Protein AF-A0A6Y4ESU8-F1 (afdb_monomer)

Structure (mmCIF, N/CA/C/O backbone):
data_AF-A0A6Y4ESU8-F1
#
_entry.id   AF-A0A6Y4ESU8-F1
#
loop_
_atom_site.group_PDB
_atom_site.id
_atom_site.type_symbol
_atom_site.label_atom_id
_atom_site.label_alt_id
_atom_site.label_comp_id
_atom_site.label_asym_id
_atom_site.label_entity_id
_atom_site.label_seq_id
_atom_site.pdbx_PDB_ins_code
_atom_site.Cartn_x
_atom_site.Cartn_y
_atom_site.Cartn_z
_atom_site.occupancy
_atom_site.B_iso_or_equiv
_atom_site.auth_seq_id
_atom_site.auth_comp_id
_atom_site.auth_asym_id
_atom_site.auth_atom_id
_atom_site.pdbx_PDB_model_num
ATOM 1 N N . MET A 1 1 ? -22.236 9.966 -49.000 1.00 37.72 1 MET A N 1
ATOM 2 C CA . MET A 1 1 ? -21.305 8.820 -49.063 1.00 37.72 1 MET A CA 1
ATOM 3 C C . MET A 1 1 ? -20.055 9.206 -48.28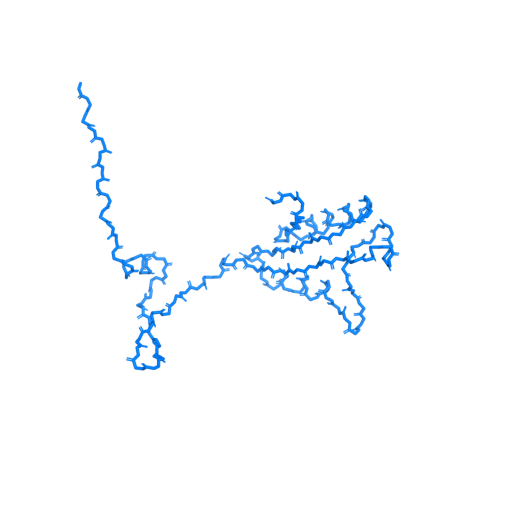6 1.00 37.72 1 MET A C 1
ATOM 5 O O . MET A 1 1 ? -19.331 10.082 -48.734 1.00 37.72 1 MET A O 1
ATOM 9 N N . ILE A 1 2 ? -19.881 8.663 -47.082 1.00 38.00 2 ILE A N 1
ATOM 10 C CA . ILE A 1 2 ? -18.722 8.924 -46.212 1.00 38.00 2 ILE A CA 1
ATOM 11 C C . ILE A 1 2 ? -17.732 7.777 -46.466 1.00 38.00 2 ILE A C 1
ATOM 13 O O . ILE A 1 2 ? -18.175 6.627 -46.435 1.00 38.00 2 ILE A O 1
ATOM 17 N N . PRO A 1 3 ? -16.444 8.025 -46.761 1.00 35.62 3 PRO A N 1
ATOM 18 C CA . PRO A 1 3 ? -15.491 6.935 -46.915 1.00 35.62 3 PRO A CA 1
ATOM 19 C C . PRO A 1 3 ? -15.234 6.290 -45.542 1.00 35.62 3 PRO A C 1
ATOM 21 O O . PRO A 1 3 ? -15.195 7.003 -44.534 1.00 35.62 3 PRO A O 1
ATOM 24 N N . PRO A 1 4 ? -15.059 4.962 -45.456 1.00 38.16 4 PRO A N 1
ATOM 25 C CA . PRO A 1 4 ? -14.748 4.325 -44.188 1.00 38.16 4 PRO A CA 1
ATOM 26 C C . PRO A 1 4 ? -13.356 4.770 -43.726 1.00 38.16 4 PRO A C 1
ATOM 28 O O . PRO A 1 4 ? -12.366 4.629 -44.443 1.00 38.16 4 PRO A O 1
ATOM 31 N N . LEU A 1 5 ? -13.280 5.292 -42.501 1.00 42.75 5 LEU A N 1
ATOM 32 C CA . LEU A 1 5 ? -12.039 5.532 -41.765 1.00 42.75 5 LEU A CA 1
ATOM 33 C C . LEU A 1 5 ? -11.444 4.188 -41.321 1.00 42.75 5 LEU A C 1
ATOM 35 O O . LEU A 1 5 ? -11.364 3.886 -40.137 1.00 42.75 5 LEU A O 1
ATOM 39 N N . ASN A 1 6 ? -11.006 3.373 -42.278 1.00 41.56 6 ASN A N 1
ATOM 40 C CA . ASN A 1 6 ? -10.105 2.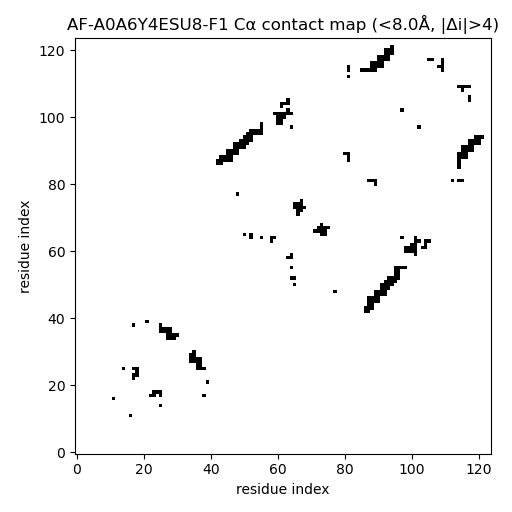265 -41.995 1.00 41.56 6 ASN A CA 1
ATOM 41 C C . ASN A 1 6 ? -8.675 2.796 -42.137 1.00 41.56 6 ASN A C 1
ATOM 43 O O . ASN A 1 6 ? -7.990 2.569 -43.134 1.00 41.56 6 ASN A O 1
ATOM 47 N N . ARG A 1 7 ? -8.238 3.590 -41.149 1.00 38.78 7 ARG A N 1
ATOM 48 C CA . ARG A 1 7 ? -6.809 3.866 -40.991 1.00 38.78 7 ARG A CA 1
ATOM 49 C C . ARG A 1 7 ? -6.172 2.562 -40.540 1.00 38.78 7 ARG A C 1
ATOM 51 O O . ARG A 1 7 ? -6.229 2.208 -39.369 1.00 38.78 7 ARG A O 1
ATOM 58 N N . TYR A 1 8 ? -5.590 1.853 -41.498 1.00 36.72 8 TYR A N 1
ATOM 59 C CA . TYR A 1 8 ? -4.573 0.850 -41.238 1.00 36.72 8 TYR A CA 1
ATOM 60 C C . TYR A 1 8 ? -3.485 1.552 -40.416 1.00 36.72 8 TYR A C 1
ATOM 62 O O . TYR A 1 8 ? -2.738 2.372 -40.944 1.00 36.72 8 TYR A O 1
ATOM 70 N N . VAL A 1 9 ? -3.466 1.328 -39.104 1.00 42.03 9 VAL A N 1
ATOM 71 C CA . VAL A 1 9 ? -2.310 1.674 -38.282 1.00 42.03 9 VAL A CA 1
ATOM 72 C C . VAL A 1 9 ? -1.324 0.548 -38.568 1.00 42.03 9 VAL A C 1
ATOM 74 O O . VAL A 1 9 ? -1.622 -0.590 -38.196 1.00 42.03 9 VAL A O 1
ATOM 77 N N . PRO A 1 10 ? -0.218 0.783 -39.299 1.00 40.53 10 PRO A N 1
ATOM 78 C CA . PRO A 1 10 ? 0.774 -0.263 -39.453 1.00 40.53 10 PRO A CA 1
ATOM 79 C C . PRO A 1 10 ? 1.208 -0.661 -38.046 1.00 40.53 10 PRO A C 1
ATOM 81 O O . PRO A 1 10 ? 1.451 0.206 -37.206 1.00 40.53 10 PRO A O 1
ATOM 84 N N . ALA A 1 11 ? 1.217 -1.966 -37.772 1.00 48.75 11 ALA A N 1
ATOM 85 C CA . ALA A 1 11 ? 1.761 -2.495 -36.537 1.00 48.75 11 ALA A CA 1
ATOM 86 C C . ALA A 1 11 ? 3.212 -2.019 -36.460 1.00 48.75 11 ALA A C 1
ATOM 88 O O . ALA A 1 11 ? 4.077 -2.571 -37.140 1.00 48.75 11 ALA A O 1
ATOM 89 N N . LEU A 1 12 ? 3.440 -0.945 -35.698 1.00 45.38 12 LEU A N 1
ATOM 90 C CA . LEU A 1 12 ? 4.771 -0.448 -35.395 1.00 45.38 12 LEU A CA 1
ATOM 91 C C . LEU A 1 12 ? 5.559 -1.663 -34.934 1.00 45.38 12 LEU A C 1
ATOM 93 O O . LEU A 1 12 ? 5.108 -2.409 -34.052 1.00 45.38 12 LEU A O 1
ATOM 97 N N . SER A 1 13 ? 6.695 -1.913 -35.581 1.00 54.66 13 SER A N 1
ATOM 98 C CA . SER A 1 13 ? 7.563 -2.994 -35.130 1.00 54.66 13 SER A CA 1
ATOM 99 C C . SER A 1 13 ? 7.830 -2.764 -33.639 1.00 54.66 13 SER A C 1
ATOM 101 O O . SER A 1 13 ? 7.896 -1.614 -33.199 1.00 54.66 13 SER A O 1
ATOM 103 N N . LYS A 1 14 ? 7.963 -3.824 -32.827 1.00 54.06 14 LYS A N 1
ATOM 104 C CA . LYS A 1 14 ? 8.222 -3.688 -31.375 1.00 54.06 14 LYS A CA 1
ATOM 105 C C . LYS A 1 14 ? 9.325 -2.659 -31.060 1.00 54.06 14 LYS A C 1
ATOM 107 O O . LYS A 1 14 ? 9.296 -2.050 -29.998 1.00 54.06 14 LYS A O 1
ATOM 112 N N . ASN A 1 15 ? 10.243 -2.434 -32.003 1.00 47.94 15 ASN A N 1
ATOM 113 C CA . ASN A 1 15 ? 11.322 -1.463 -31.917 1.00 47.94 15 ASN A CA 1
ATOM 114 C C . ASN A 1 15 ? 10.896 0.008 -32.043 1.00 47.94 15 ASN A C 1
ATOM 116 O O . ASN A 1 15 ? 11.471 0.864 -31.374 1.00 47.94 15 ASN A O 1
ATOM 120 N 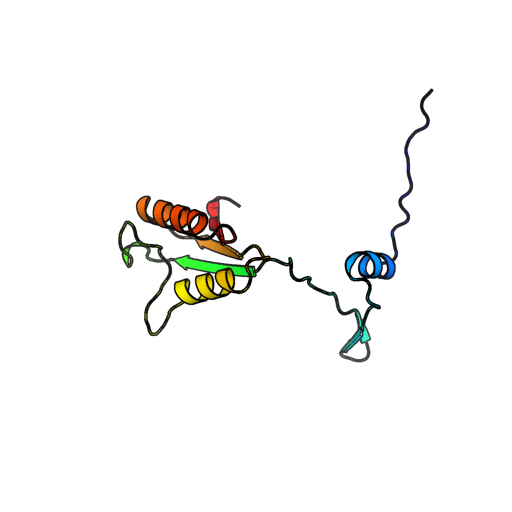N . GLU A 1 16 ? 9.887 0.319 -32.853 1.00 45.84 16 GLU A N 1
ATOM 121 C CA . GLU A 1 16 ? 9.381 1.687 -33.005 1.00 45.84 16 GLU A CA 1
ATOM 122 C C . GLU A 1 16 ? 8.545 2.123 -31.795 1.00 45.84 16 GLU A C 1
ATOM 124 O O . GLU A 1 16 ? 8.641 3.276 -31.380 1.00 45.84 16 GLU A O 1
ATOM 129 N N . LEU A 1 17 ? 7.815 1.193 -31.161 1.00 48.59 17 LEU A N 1
ATOM 130 C CA . LEU A 1 17 ? 6.998 1.483 -29.975 1.00 48.59 17 LEU A CA 1
ATOM 131 C C . LEU A 1 17 ? 7.853 1.884 -28.753 1.00 48.59 17 LEU A C 1
ATOM 133 O O . LEU A 1 17 ? 7.496 2.792 -28.004 1.00 48.59 17 LEU A O 1
ATOM 137 N N . VAL A 1 18 ? 9.010 1.237 -28.561 1.00 49.12 18 VAL A N 1
ATOM 138 C CA . VAL A 1 18 ? 9.932 1.538 -27.446 1.00 49.12 18 VAL A CA 1
ATOM 139 C C . VAL A 1 18 ? 10.651 2.875 -27.658 1.00 49.12 18 VAL A C 1
ATOM 141 O O . VAL A 1 18 ? 10.825 3.637 -26.701 1.00 49.12 18 VAL A O 1
ATOM 144 N N . LYS A 1 19 ? 10.997 3.204 -28.913 1.00 49.75 19 LYS A N 1
ATOM 145 C CA . LYS A 1 19 ? 11.593 4.499 -29.278 1.00 49.75 19 LYS A CA 1
ATOM 146 C C . LYS A 1 19 ? 10.655 5.669 -28.988 1.00 49.75 19 LYS A C 1
ATOM 148 O O . LYS A 1 19 ? 11.103 6.671 -28.437 1.00 49.75 19 LYS A O 1
ATOM 153 N N . THR A 1 20 ? 9.360 5.523 -29.280 1.00 48.62 20 THR A N 1
ATOM 154 C CA . THR A 1 20 ? 8.361 6.579 -29.040 1.00 48.62 20 THR A CA 1
ATOM 155 C C . THR A 1 20 ? 8.103 6.889 -27.564 1.00 48.62 20 THR A C 1
ATOM 157 O O . THR A 1 20 ? 7.683 8.000 -27.259 1.00 48.62 20 THR A O 1
ATOM 160 N N . VAL A 1 21 ? 8.362 5.950 -26.646 1.00 52.31 21 VAL A N 1
ATOM 161 C CA . VAL A 1 21 ? 8.063 6.126 -25.210 1.00 52.31 21 VAL A CA 1
ATOM 162 C C . VAL A 1 21 ? 9.277 6.609 -24.409 1.00 52.31 21 VAL A C 1
ATOM 164 O O . VAL A 1 21 ? 9.113 7.303 -23.411 1.00 52.31 21 VAL A O 1
ATOM 167 N N . THR A 1 22 ? 10.501 6.273 -24.830 1.00 54.28 22 THR A N 1
ATOM 168 C CA . THR A 1 22 ? 11.697 6.438 -23.975 1.00 54.28 22 THR A CA 1
ATOM 169 C C . THR A 1 22 ? 12.810 7.292 -24.572 1.00 54.28 22 THR A C 1
ATOM 171 O O . THR A 1 22 ? 13.742 7.657 -23.856 1.00 54.28 22 THR A O 1
ATOM 174 N N . ASN A 1 23 ? 12.730 7.617 -25.868 1.00 59.91 23 ASN A N 1
ATOM 175 C CA . ASN A 1 23 ? 13.758 8.359 -26.604 1.00 59.91 23 ASN A CA 1
ATOM 176 C C . ASN A 1 23 ? 15.176 7.739 -26.504 1.00 59.91 23 ASN A C 1
ATOM 178 O O . ASN A 1 23 ? 16.180 8.439 -26.638 1.00 59.91 23 ASN A O 1
ATOM 182 N N . ARG A 1 24 ? 15.273 6.425 -26.243 1.00 61.78 24 ARG A N 1
ATOM 183 C CA . ARG A 1 24 ? 16.527 5.659 -26.155 1.00 61.78 24 ARG A CA 1
ATOM 184 C C . ARG A 1 24 ? 16.497 4.468 -27.110 1.00 61.78 24 ARG A C 1
ATOM 186 O O . ARG A 1 24 ? 15.438 3.902 -27.379 1.00 61.78 24 ARG A O 1
ATOM 193 N N . ASP A 1 25 ? 17.666 4.092 -27.624 1.00 76.69 25 ASP A N 1
ATOM 194 C CA . ASP A 1 25 ? 17.820 2.858 -28.395 1.00 76.69 25 ASP A CA 1
ATOM 195 C C . ASP A 1 25 ? 17.610 1.630 -27.497 1.00 76.69 25 ASP A C 1
ATOM 197 O O . ASP A 1 25 ? 17.981 1.624 -26.320 1.00 76.69 25 ASP A O 1
ATOM 201 N N . ILE A 1 26 ? 17.003 0.581 -28.060 1.00 84.25 26 ILE A N 1
ATOM 202 C CA . ILE A 1 26 ? 16.776 -0.683 -27.354 1.00 84.25 26 ILE A CA 1
ATOM 203 C C . ILE A 1 26 ? 18.119 -1.338 -27.055 1.00 84.25 26 ILE A C 1
ATOM 205 O O . ILE A 1 26 ? 18.932 -1.562 -27.951 1.00 84.25 26 ILE A O 1
ATOM 209 N N . GLN A 1 27 ? 18.312 -1.690 -25.789 1.00 87.69 27 GLN A N 1
ATOM 210 C CA . GLN A 1 27 ? 19.447 -2.478 -25.330 1.00 87.69 27 GLN A CA 1
ATOM 211 C C . GLN A 1 27 ? 19.068 -3.958 -25.266 1.00 87.69 27 GLN A C 1
ATOM 213 O O . GLN A 1 27 ? 17.899 -4.300 -25.091 1.00 87.69 27 GLN A O 1
ATOM 218 N N . PHE A 1 28 ? 20.059 -4.836 -25.388 1.00 92.62 28 PHE A N 1
ATOM 219 C CA . PHE A 1 28 ? 19.876 -6.284 -25.336 1.00 92.62 28 PHE A CA 1
ATOM 220 C C . PHE A 1 28 ? 20.760 -6.895 -24.251 1.00 92.62 28 P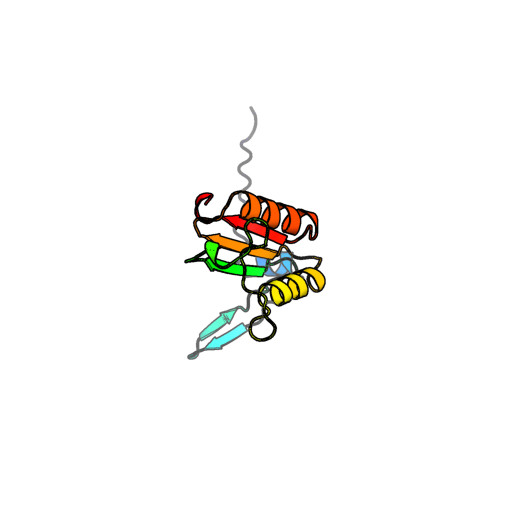HE A C 1
ATOM 222 O O . PHE A 1 28 ? 21.823 -6.366 -23.929 1.00 92.62 28 PHE A O 1
ATOM 229 N N . THR A 1 29 ? 20.319 -8.024 -23.705 1.00 95.06 29 THR A N 1
ATOM 230 C CA . THR A 1 29 ? 21.124 -8.901 -22.847 1.00 95.06 29 THR A CA 1
ATOM 231 C C . THR A 1 29 ? 21.029 -10.336 -23.349 1.00 95.06 29 THR A C 1
ATOM 233 O O . THR A 1 29 ? 20.021 -10.702 -23.957 1.00 95.06 29 THR A O 1
ATOM 236 N N . SER A 1 30 ? 22.053 -11.154 -23.110 1.00 97.19 30 SER A N 1
ATOM 237 C CA . SER A 1 30 ? 22.109 -12.521 -23.627 1.00 97.19 30 SER A CA 1
ATOM 238 C C . SER A 1 30 ? 21.943 -13.562 -22.522 1.00 97.19 30 SER A C 1
ATOM 240 O O . SER A 1 30 ? 22.487 -13.448 -21.423 1.00 97.19 30 SER A O 1
ATOM 242 N N . PHE A 1 31 ? 21.180 -14.610 -22.822 1.00 97.62 31 PHE A N 1
ATOM 243 C CA . PHE A 1 31 ? 21.069 -15.797 -21.981 1.00 97.62 31 PHE A CA 1
ATOM 244 C C . PHE A 1 31 ? 20.995 -17.041 -22.868 1.00 97.62 31 PHE A C 1
ATOM 246 O O . PHE A 1 31 ? 20.135 -17.139 -23.744 1.00 97.62 31 PHE A O 1
ATOM 253 N N . ASN A 1 32 ? 21.913 -17.989 -22.647 1.00 97.06 32 ASN A N 1
ATOM 254 C CA . ASN A 1 32 ? 22.051 -19.217 -23.438 1.00 97.06 32 ASN A CA 1
ATOM 255 C C . ASN A 1 32 ? 22.187 -18.969 -24.957 1.00 97.06 32 ASN A C 1
ATOM 257 O O . ASN A 1 32 ? 21.493 -19.578 -25.769 1.00 97.06 32 ASN A O 1
ATOM 261 N N . GLY A 1 33 ? 23.039 -18.013 -25.341 1.00 95.31 33 GLY A N 1
ATOM 262 C CA . GLY A 1 33 ? 23.296 -17.679 -26.748 1.00 95.31 33 GLY A CA 1
ATOM 263 C C . GLY A 1 33 ? 22.135 -16.991 -27.474 1.00 95.31 33 GLY A C 1
ATOM 264 O O . GLY A 1 33 ? 22.218 -16.786 -28.681 1.00 95.31 33 GLY A O 1
ATOM 265 N N . LYS A 1 34 ? 21.059 -16.633 -26.761 1.00 96.38 34 LYS A N 1
ATOM 266 C CA . LYS A 1 34 ? 19.925 -15.882 -27.301 1.00 96.38 34 LYS A CA 1
ATOM 267 C C . LYS A 1 34 ? 19.857 -14.491 -26.680 1.00 96.38 34 LYS A C 1
ATOM 269 O O . LYS A 1 34 ? 19.908 -14.363 -25.457 1.00 96.38 34 LYS A O 1
ATOM 274 N N . ASP A 1 35 ? 19.676 -13.483 -27.528 1.00 95.31 35 ASP A N 1
ATOM 275 C CA . ASP A 1 35 ? 19.502 -12.093 -27.112 1.00 95.31 35 ASP A CA 1
ATOM 276 C C . ASP A 1 35 ? 18.040 -11.776 -26.778 1.00 95.31 35 ASP A C 1
ATOM 278 O O . ASP A 1 35 ? 17.106 -12.196 -27.472 1.00 95.31 35 ASP A O 1
ATOM 282 N N . TYR A 1 36 ? 17.850 -10.996 -25.716 1.00 93.00 36 TYR A N 1
ATOM 283 C CA . TYR A 1 36 ? 16.561 -10.512 -25.238 1.00 93.00 36 TYR A CA 1
ATOM 284 C C . TYR A 1 36 ? 16.589 -8.984 -25.134 1.00 93.00 36 TYR A C 1
ATOM 286 O O . TYR A 1 36 ? 17.515 -8.439 -24.527 1.00 93.00 36 TYR A O 1
ATOM 294 N N . PRO A 1 37 ? 15.593 -8.276 -25.699 1.00 91.94 37 PRO A N 1
ATOM 295 C CA . PRO A 1 37 ? 15.506 -6.831 -25.559 1.00 91.94 37 PRO A CA 1
ATOM 296 C C . PRO A 1 37 ? 15.168 -6.465 -24.111 1.00 91.94 37 PRO A C 1
ATOM 298 O O . PRO A 1 37 ? 14.257 -7.039 -23.510 1.00 91.94 37 PRO A O 1
ATOM 301 N N . LEU A 1 38 ? 15.876 -5.484 -23.565 1.00 90.12 38 LEU A N 1
ATOM 302 C CA . LEU A 1 38 ? 15.575 -4.893 -22.269 1.00 90.12 38 LEU A CA 1
ATOM 303 C C . LEU A 1 38 ? 14.392 -3.934 -22.424 1.00 90.12 38 LEU A C 1
ATOM 305 O O . LEU A 1 38 ? 14.476 -2.940 -23.147 1.00 90.12 38 LEU A O 1
ATOM 309 N N . CYS A 1 39 ? 13.280 -4.228 -21.748 1.00 88.25 39 CYS A N 1
ATOM 310 C CA . CYS A 1 39 ? 12.177 -3.283 -21.625 1.00 88.25 39 CYS A CA 1
ATOM 311 C C . CYS A 1 39 ? 12.482 -2.255 -20.528 1.00 88.25 39 CYS A C 1
ATOM 313 O O . CYS A 1 39 ? 13.029 -2.581 -19.475 1.00 88.25 39 CYS A O 1
ATOM 315 N N . PHE A 1 40 ? 12.117 -1.001 -20.780 1.00 87.50 40 PHE A N 1
ATOM 316 C CA . PHE A 1 40 ? 12.220 0.062 -19.790 1.00 87.50 40 PHE A CA 1
ATOM 317 C C . PHE A 1 40 ? 10.889 0.191 -19.050 1.00 87.50 40 PHE A C 1
ATOM 319 O O . PHE A 1 40 ? 9.861 0.469 -19.667 1.00 87.50 40 PHE A O 1
ATOM 326 N N . LEU A 1 41 ? 10.923 -0.016 -17.736 1.00 91.00 41 LEU A N 1
ATOM 327 C CA . LEU A 1 41 ? 9.833 0.348 -16.839 1.00 91.00 41 LEU A CA 1
ATOM 328 C C . LEU A 1 41 ? 10.088 1.779 -16.381 1.00 91.00 41 LEU A C 1
ATOM 330 O O . LEU A 1 41 ? 11.100 2.054 -15.735 1.00 91.00 41 LEU A O 1
ATOM 334 N N . ASP A 1 42 ? 9.210 2.688 -16.785 1.00 90.25 42 ASP A N 1
ATOM 335 C CA . ASP A 1 42 ? 9.380 4.10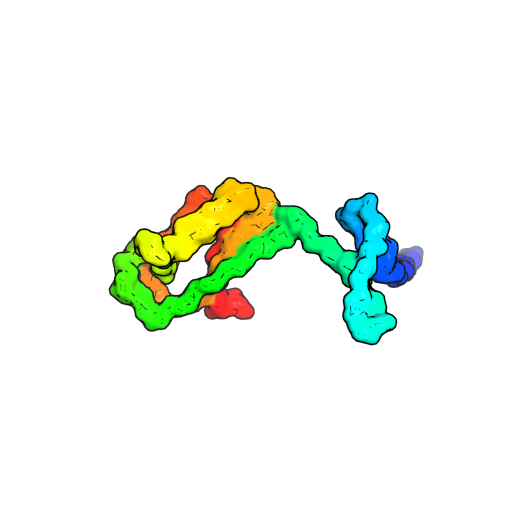5 -16.507 1.00 90.25 42 ASP A CA 1
ATOM 336 C C . ASP A 1 42 ? 9.195 4.447 -15.021 1.00 90.25 42 ASP A C 1
ATOM 338 O O . ASP A 1 42 ? 8.791 3.637 -14.181 1.00 90.25 42 ASP A O 1
ATOM 342 N N . GLU A 1 43 ? 9.469 5.706 -14.692 1.00 93.75 43 GLU A N 1
ATOM 343 C CA . GLU A 1 43 ? 9.273 6.242 -13.346 1.00 93.75 43 GLU A CA 1
ATOM 344 C C . GLU A 1 43 ? 7.794 6.360 -12.946 1.00 93.75 43 GLU A C 1
ATOM 346 O O . GLU A 1 43 ? 7.505 6.798 -11.837 1.00 93.75 43 GLU A O 1
ATOM 351 N N . LYS A 1 44 ? 6.847 5.996 -13.823 1.00 95.94 44 LYS A N 1
ATOM 352 C CA . LYS A 1 44 ? 5.403 5.973 -13.549 1.00 95.94 44 LYS A CA 1
ATOM 353 C C . LYS A 1 44 ? 4.867 4.571 -13.298 1.00 95.94 44 LYS A C 1
ATOM 355 O O . LYS A 1 44 ? 3.751 4.447 -12.793 1.00 95.94 44 LYS A O 1
ATOM 360 N N . THR A 1 45 ? 5.661 3.537 -13.574 1.00 97.19 45 THR A N 1
ATOM 361 C CA . THR A 1 45 ? 5.327 2.152 -13.242 1.00 97.19 45 THR A CA 1
ATOM 362 C C . THR A 1 45 ? 5.007 2.063 -11.742 1.00 97.19 45 THR A C 1
ATOM 364 O O . THR A 1 45 ? 5.865 2.428 -10.924 1.00 97.19 45 THR A O 1
ATOM 367 N N . PRO A 1 46 ? 3.784 1.636 -11.366 1.00 98.31 46 PRO A N 1
ATOM 368 C CA . PRO A 1 46 ? 3.330 1.653 -9.982 1.00 98.31 46 PRO A CA 1
ATOM 369 C C . PRO A 1 46 ? 4.080 0.624 -9.137 1.00 98.31 46 PRO A C 1
ATOM 371 O O . PRO A 1 46 ? 4.554 -0.395 -9.643 1.00 98.31 46 PRO A O 1
ATOM 374 N N . LEU A 1 47 ? 4.147 0.873 -7.832 1.00 98.75 47 LEU A N 1
ATOM 375 C CA . LEU A 1 47 ? 4.619 -0.112 -6.860 1.00 98.75 47 LEU A CA 1
ATOM 376 C C . LEU A 1 47 ? 3.416 -0.832 -6.249 1.00 98.75 47 LEU A C 1
ATOM 378 O O . LEU A 1 47 ? 2.375 -0.214 -6.041 1.00 98.75 47 LEU A O 1
ATOM 382 N N . LEU A 1 48 ? 3.556 -2.122 -5.945 1.00 98.81 48 LEU A N 1
ATOM 383 C CA . LEU A 1 48 ? 2.504 -2.918 -5.315 1.00 98.81 48 LEU A CA 1
ATOM 384 C C . LEU A 1 48 ? 3.067 -3.679 -4.113 1.00 98.81 48 LEU A C 1
ATOM 386 O O . LEU A 1 48 ? 3.990 -4.480 -4.250 1.00 98.81 48 LEU A O 1
ATOM 390 N N . PHE A 1 49 ? 2.483 -3.438 -2.946 1.00 98.88 49 PHE A N 1
ATOM 391 C CA . PHE A 1 49 ? 2.694 -4.210 -1.726 1.00 98.88 49 PHE A CA 1
ATOM 392 C C . PHE A 1 49 ? 1.484 -5.109 -1.470 1.00 98.88 49 PHE A C 1
ATOM 394 O O . PHE A 1 49 ? 0.398 -4.851 -1.986 1.00 98.88 49 PHE A O 1
ATOM 401 N N . GLN A 1 50 ? 1.652 -6.147 -0.651 1.00 98.81 50 GLN A N 1
ATOM 402 C CA . GLN A 1 50 ? 0.567 -7.055 -0.289 1.00 98.81 50 GLN A CA 1
ATOM 403 C C . GLN A 1 50 ? 0.535 -7.299 1.220 1.00 98.81 50 GLN A C 1
ATOM 405 O O . GLN A 1 50 ? 1.580 -7.521 1.836 1.00 98.81 50 GLN A O 1
ATOM 410 N N . TRP A 1 51 ? -0.666 -7.298 1.802 1.00 98.88 51 TRP A N 1
ATOM 411 C CA . TRP A 1 51 ? -0.882 -7.692 3.192 1.00 98.88 51 TRP A CA 1
ATOM 412 C C . TRP A 1 51 ? -2.203 -8.439 3.374 1.00 98.88 51 TRP A C 1
ATOM 414 O O . TRP A 1 51 ? -3.276 -7.840 3.397 1.00 98.88 51 TRP A O 1
ATOM 424 N N . PHE A 1 52 ? -2.127 -9.764 3.494 1.00 98.69 52 PHE A N 1
ATOM 425 C CA . PHE A 1 52 ? -3.292 -10.610 3.750 1.00 98.69 52 PHE A CA 1
ATOM 426 C C . PHE A 1 52 ? -3.288 -11.000 5.225 1.00 98.69 52 PHE A C 1
ATOM 428 O O . PHE A 1 52 ? -2.421 -11.751 5.679 1.00 98.69 52 PHE A O 1
ATOM 435 N N . GLU A 1 53 ? -4.230 -10.449 5.984 1.00 98.44 53 GLU A N 1
ATOM 436 C CA . GLU A 1 53 ? -4.277 -10.607 7.430 1.00 98.44 53 GLU A CA 1
ATOM 437 C C . GLU A 1 53 ? -5.222 -11.740 7.824 1.00 98.44 53 GLU A C 1
ATOM 439 O O . GLU A 1 53 ? -6.428 -11.697 7.588 1.00 98.44 53 GLU A O 1
ATOM 444 N N . ARG A 1 54 ? -4.666 -12.747 8.498 1.00 98.38 54 ARG A N 1
ATOM 445 C CA . ARG A 1 54 ? -5.436 -13.888 8.998 1.00 98.38 54 ARG A CA 1
ATOM 446 C C . ARG A 1 54 ? -6.221 -13.554 10.267 1.00 98.38 54 ARG A C 1
ATOM 448 O O . ARG A 1 54 ? -7.275 -14.138 10.492 1.00 98.38 54 ARG A O 1
ATOM 455 N N . ASN A 1 55 ? -5.688 -12.694 11.133 1.00 98.31 55 ASN A N 1
ATOM 456 C CA . ASN A 1 55 ? -6.293 -12.359 12.419 1.00 98.31 55 ASN A CA 1
ATOM 457 C C . ASN A 1 55 ? -6.340 -10.836 12.635 1.00 98.31 55 ASN A C 1
ATOM 459 O O . ASN A 1 55 ? -5.538 -10.309 13.411 1.00 98.31 55 ASN A O 1
ATOM 463 N N . PRO A 1 56 ? -7.297 -10.119 12.016 1.00 98.06 56 PRO A N 1
ATOM 464 C CA . PRO A 1 56 ? -7.425 -8.665 12.159 1.00 98.06 56 PRO A CA 1
ATOM 465 C C . PRO A 1 56 ? -7.642 -8.191 13.603 1.00 98.06 56 PRO A C 1
ATOM 467 O O . PRO A 1 56 ? -7.312 -7.054 13.936 1.00 98.06 56 PRO A O 1
ATOM 470 N N . ALA A 1 57 ? -8.132 -9.065 14.489 1.00 98.19 57 ALA A N 1
ATOM 471 C CA . ALA A 1 57 ? -8.361 -8.753 15.899 1.00 98.19 57 ALA A CA 1
ATOM 472 C C . ALA A 1 57 ? -7.081 -8.530 16.718 1.00 98.19 57 ALA A C 1
ATOM 474 O O . ALA A 1 57 ? -7.154 -8.058 17.850 1.00 98.19 57 ALA A O 1
ATOM 475 N N . ARG A 1 58 ? -5.905 -8.847 16.162 1.00 98.12 58 ARG A N 1
ATOM 476 C CA . ARG A 1 58 ? -4.615 -8.540 16.798 1.00 98.12 58 ARG A CA 1
ATOM 477 C C . ARG A 1 58 ? -4.257 -7.048 16.780 1.00 98.12 58 ARG A C 1
ATOM 479 O O . ARG A 1 58 ? -3.308 -6.661 17.456 1.00 98.12 58 ARG A O 1
ATOM 486 N N . PHE A 1 59 ? -4.954 -6.251 15.971 1.00 98.50 59 PHE A N 1
ATOM 487 C CA . PHE A 1 59 ? -4.812 -4.797 15.895 1.00 98.50 59 PHE A CA 1
ATOM 488 C C . PHE A 1 59 ? -5.956 -4.114 16.647 1.00 98.50 59 PHE A C 1
ATOM 490 O O . PHE A 1 59 ? -6.995 -4.732 16.903 1.00 98.50 59 PHE A O 1
ATOM 497 N N . GLY A 1 60 ? -5.808 -2.826 16.968 1.00 97.75 60 GLY A N 1
ATOM 498 C CA . GLY A 1 60 ? -6.933 -2.032 17.447 1.00 97.75 60 GLY A CA 1
ATOM 499 C C . GLY A 1 60 ? -8.073 -1.993 16.424 1.00 97.75 60 GLY A C 1
ATOM 500 O O . GLY A 1 60 ? -7.878 -2.147 15.215 1.00 97.75 60 GLY A O 1
ATOM 501 N N . LYS A 1 61 ? -9.300 -1.776 16.911 1.00 96.88 61 LYS A N 1
ATOM 502 C CA . LYS A 1 61 ? -10.512 -1.744 16.069 1.00 96.88 61 LYS A CA 1
ATOM 503 C C . LYS A 1 61 ? -10.528 -0.595 15.054 1.00 96.88 61 LYS A C 1
ATOM 505 O O . LYS A 1 61 ? -11.312 -0.649 14.113 1.00 96.88 61 LYS A O 1
ATOM 510 N N . ASN A 1 62 ? -9.690 0.417 15.263 1.00 98.19 62 ASN A N 1
ATOM 511 C CA . ASN A 1 62 ? -9.572 1.622 14.444 1.00 98.19 62 ASN A CA 1
ATOM 512 C C . ASN A 1 62 ? -8.133 1.847 13.948 1.00 98.19 62 ASN A C 1
ATOM 514 O O . ASN A 1 62 ? -7.816 2.932 13.468 1.00 98.19 62 ASN A O 1
ATOM 518 N N . ASP A 1 63 ? -7.265 0.841 14.084 1.00 98.31 63 ASP A N 1
ATOM 519 C CA . ASP A 1 63 ? -5.884 0.906 13.610 1.00 98.31 63 ASP A CA 1
ATOM 520 C C .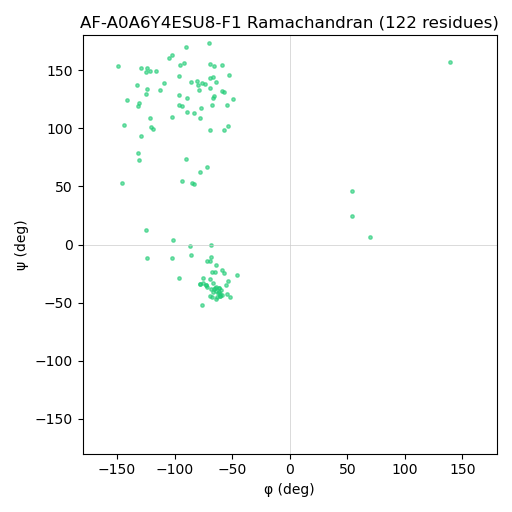 ASP A 1 63 ? -5.785 0.356 12.186 1.00 98.31 63 ASP A C 1
ATOM 522 O O . ASP A 1 63 ? -6.582 -0.488 11.773 1.00 98.31 63 ASP A O 1
ATOM 526 N N . ILE A 1 64 ? -4.756 0.777 11.450 1.00 98.75 64 ILE A N 1
ATOM 527 C CA . ILE A 1 64 ? -4.420 0.175 10.156 1.00 98.75 64 ILE A CA 1
ATOM 528 C C . ILE A 1 64 ? -3.937 -1.267 10.409 1.00 98.75 64 ILE A C 1
ATOM 530 O O . ILE A 1 64 ? -2.926 -1.448 11.094 1.00 98.75 64 ILE A O 1
ATOM 534 N N . PRO A 1 65 ? -4.601 -2.302 9.859 1.00 98.62 65 PRO A N 1
ATOM 535 C CA . PRO A 1 65 ? -4.331 -3.703 10.184 1.00 98.62 65 PRO A CA 1
ATOM 536 C C . PRO A 1 65 ? -3.152 -4.281 9.378 1.00 98.62 65 PRO A C 1
ATOM 538 O O . PRO A 1 65 ? -3.258 -5.329 8.743 1.00 98.62 65 PRO A O 1
ATOM 541 N N . ILE A 1 66 ? -2.014 -3.580 9.404 1.00 98.81 66 ILE A N 1
ATOM 542 C CA . ILE A 1 66 ? -0.721 -4.001 8.846 1.00 98.81 66 ILE A CA 1
ATOM 543 C C . ILE A 1 66 ? 0.312 -3.932 9.971 1.00 98.81 66 ILE A C 1
ATOM 545 O O . ILE A 1 66 ? 0.384 -2.944 10.701 1.00 98.81 66 ILE A O 1
ATOM 549 N N . ILE A 1 67 ? 1.139 -4.972 10.124 1.00 98.69 67 ILE A N 1
ATOM 550 C CA . ILE A 1 67 ? 2.150 -5.008 11.192 1.00 98.69 67 ILE A CA 1
ATOM 551 C C . ILE A 1 67 ? 3.112 -3.818 11.070 1.00 98.69 67 ILE A C 1
ATOM 553 O O . ILE A 1 67 ? 3.658 -3.539 10.001 1.00 98.69 67 ILE A O 1
ATOM 557 N N . ASN A 1 68 ? 3.335 -3.136 12.196 1.00 98.62 68 ASN A N 1
ATOM 558 C CA . ASN A 1 68 ? 4.215 -1.975 12.266 1.00 98.62 68 ASN A CA 1
ATOM 559 C C . ASN A 1 68 ? 4.968 -1.877 13.602 1.00 98.62 68 ASN A C 1
ATOM 561 O O . ASN A 1 68 ? 4.893 -0.875 14.308 1.00 98.62 68 ASN A O 1
ATOM 565 N N . THR A 1 69 ? 5.657 -2.949 13.986 1.00 98.38 69 THR A N 1
ATOM 566 C CA . THR A 1 69 ? 6.498 -2.961 15.196 1.00 98.38 69 THR A CA 1
ATOM 567 C C . THR A 1 69 ? 7.929 -2.532 14.870 1.00 98.38 69 THR A C 1
ATOM 569 O O . THR A 1 69 ? 8.305 -2.488 13.703 1.00 98.38 69 THR A O 1
ATOM 572 N N . GLU A 1 70 ? 8.773 -2.289 15.879 1.00 97.19 70 GLU A N 1
ATOM 573 C CA . GLU A 1 70 ? 10.202 -1.985 15.664 1.00 97.19 70 GLU A CA 1
ATOM 574 C C . GLU A 1 70 ? 10.917 -3.058 14.831 1.00 97.19 70 GLU A C 1
ATOM 576 O O . GLU A 1 70 ? 11.681 -2.746 13.921 1.00 97.19 70 GLU A O 1
ATOM 581 N N . LYS A 1 71 ? 10.630 -4.337 15.113 1.00 98.25 71 LYS A N 1
ATOM 582 C CA . LYS A 1 71 ? 11.214 -5.472 14.388 1.00 98.25 71 LYS A CA 1
ATOM 583 C C . LYS A 1 71 ? 10.634 -5.626 12.981 1.00 98.25 71 LYS A C 1
ATOM 585 O O . LYS A 1 71 ? 11.346 -6.048 12.076 1.00 98.25 71 LYS A O 1
ATOM 590 N N . ASN A 1 72 ? 9.349 -5.318 12.809 1.00 98.38 72 ASN A N 1
ATOM 591 C CA . ASN A 1 72 ? 8.624 -5.497 11.553 1.00 98.38 72 ASN A CA 1
ATOM 592 C C . ASN A 1 72 ? 7.859 -4.208 11.190 1.00 98.38 72 ASN A C 1
ATOM 594 O O . ASN A 1 72 ? 6.634 -4.164 11.326 1.00 98.38 72 ASN A O 1
ATOM 598 N N . PRO A 1 73 ? 8.555 -3.144 10.755 1.00 98.44 73 PRO A N 1
ATOM 599 C CA . PRO A 1 73 ? 7.946 -1.841 10.493 1.00 98.44 73 PRO A CA 1
ATOM 600 C C . PRO A 1 73 ? 7.344 -1.781 9.076 1.00 98.44 73 PRO A C 1
ATOM 602 O O . PRO A 1 73 ? 7.702 -0.915 8.279 1.00 98.44 73 PRO A O 1
ATOM 605 N N . TYR A 1 74 ? 6.485 -2.740 8.705 1.00 98.81 74 TYR A N 1
ATOM 606 C CA . TYR A 1 74 ? 6.048 -2.899 7.311 1.00 98.81 74 TYR A CA 1
ATOM 607 C C . TYR A 1 74 ? 5.190 -1.733 6.825 1.00 98.81 74 TYR A C 1
ATOM 609 O O . TYR A 1 74 ? 5.470 -1.196 5.755 1.00 98.81 74 TYR A O 1
ATOM 617 N N . LEU A 1 75 ? 4.216 -1.282 7.621 1.00 98.81 75 LEU A N 1
ATOM 618 C CA . LEU A 1 75 ? 3.437 -0.086 7.280 1.00 98.81 75 LEU A CA 1
ATOM 619 C C . LEU A 1 75 ? 4.346 1.146 7.125 1.00 98.81 75 LEU A C 1
ATOM 621 O O . LEU A 1 75 ? 4.231 1.874 6.141 1.00 98.81 75 LEU A O 1
ATOM 625 N N . ASN A 1 76 ? 5.309 1.337 8.032 1.00 98.75 76 ASN A N 1
ATOM 626 C CA . ASN A 1 76 ? 6.285 2.425 7.922 1.00 98.75 76 ASN A CA 1
ATOM 627 C C . ASN A 1 76 ? 7.137 2.320 6.650 1.00 98.75 76 ASN A C 1
ATOM 629 O O . ASN A 1 76 ? 7.457 3.341 6.047 1.00 98.75 76 ASN A O 1
ATOM 633 N N . ASN A 1 77 ? 7.512 1.115 6.221 1.00 98.81 77 ASN A N 1
ATOM 634 C CA . ASN A 1 77 ? 8.275 0.922 4.989 1.00 98.81 77 ASN A CA 1
ATOM 635 C C . ASN A 1 77 ? 7.445 1.263 3.741 1.00 98.81 77 ASN A C 1
ATOM 637 O O . ASN A 1 77 ? 7.974 1.885 2.822 1.00 98.81 77 ASN A O 1
ATOM 641 N N . ILE A 1 78 ? 6.151 0.928 3.730 1.00 98.88 78 ILE A N 1
ATOM 642 C CA . ILE A 1 78 ? 5.227 1.308 2.649 1.00 98.88 78 ILE A CA 1
ATOM 643 C C . ILE A 1 78 ? 5.077 2.835 2.588 1.00 98.88 78 ILE A C 1
ATOM 645 O O . ILE A 1 78 ? 5.225 3.427 1.521 1.00 98.88 78 ILE A O 1
ATOM 649 N N . ILE A 1 79 ? 4.872 3.490 3.736 1.00 98.81 79 ILE A N 1
ATOM 650 C CA . ILE A 1 79 ? 4.795 4.957 3.824 1.00 98.81 79 ILE A CA 1
ATOM 651 C C . ILE A 1 79 ? 6.112 5.605 3.361 1.00 98.81 79 ILE A C 1
ATOM 653 O O . ILE A 1 79 ? 6.103 6.591 2.621 1.00 98.81 79 ILE A O 1
ATOM 657 N N . LYS A 1 80 ? 7.268 5.037 3.725 1.00 98.81 80 LYS A N 1
ATOM 658 C CA . LYS A 1 80 ? 8.572 5.499 3.220 1.00 98.81 80 LYS A CA 1
ATOM 659 C C . LYS A 1 80 ? 8.662 5.389 1.697 1.00 98.81 80 LYS A C 1
ATOM 661 O O . LYS A 1 80 ? 9.094 6.341 1.057 1.00 98.81 80 LYS A O 1
ATOM 666 N N . ALA A 1 81 ? 8.216 4.281 1.108 1.00 98.69 81 ALA A N 1
ATOM 667 C CA . ALA A 1 81 ? 8.179 4.141 -0.346 1.00 98.69 81 ALA A CA 1
ATOM 668 C C . ALA A 1 81 ? 7.277 5.207 -0.991 1.00 98.69 81 ALA A C 1
ATOM 670 O O . ALA A 1 81 ? 7.700 5.868 -1.935 1.00 98.69 81 ALA A O 1
ATOM 671 N N . ALA A 1 82 ? 6.089 5.449 -0.432 1.00 98.62 82 ALA A N 1
ATOM 672 C CA . ALA A 1 82 ? 5.157 6.460 -0.935 1.00 98.62 82 ALA A CA 1
ATOM 673 C C . ALA A 1 82 ? 5.685 7.898 -0.831 1.00 98.62 82 ALA A C 1
ATOM 675 O O . ALA A 1 82 ? 5.455 8.709 -1.728 1.00 98.62 82 ALA A O 1
ATOM 676 N N . THR A 1 83 ? 6.420 8.212 0.236 1.00 98.31 83 THR A N 1
ATOM 677 C CA . THR A 1 83 ? 7.013 9.544 0.445 1.00 98.31 83 THR A CA 1
ATOM 678 C C . THR A 1 83 ? 8.245 9.804 -0.425 1.00 98.31 83 THR A C 1
ATOM 680 O O . THR A 1 83 ? 8.483 10.962 -0.778 1.00 98.31 83 THR A O 1
ATOM 683 N N . ILE A 1 84 ? 9.001 8.764 -0.794 1.00 98.50 84 ILE A N 1
ATOM 684 C CA . ILE A 1 84 ? 10.113 8.845 -1.758 1.00 98.50 84 ILE A CA 1
ATOM 685 C C . ILE A 1 84 ? 9.563 8.941 -3.189 1.00 98.50 84 ILE A C 1
ATOM 687 O O . ILE A 1 84 ? 9.895 9.869 -3.924 1.00 98.50 84 ILE A O 1
ATOM 691 N N . GLU A 1 85 ? 8.668 8.030 -3.569 1.00 98.00 85 GLU A N 1
ATOM 692 C CA . GLU A 1 85 ? 8.147 7.878 -4.932 1.00 98.00 85 GLU A CA 1
ATOM 693 C C . GLU A 1 85 ? 6.842 8.664 -5.147 1.00 98.00 85 GLU A C 1
ATOM 695 O O . GLU A 1 85 ? 5.823 8.131 -5.591 1.00 98.00 85 GLU A O 1
ATOM 700 N N . LYS A 1 86 ? 6.863 9.970 -4.854 1.00 96.88 86 LYS A N 1
ATOM 701 C CA . LYS A 1 86 ? 5.671 10.847 -4.924 1.00 96.88 86 LYS A CA 1
ATOM 702 C C . LYS A 1 86 ? 5.000 10.880 -6.302 1.00 96.88 86 LYS A C 1
ATOM 704 O O . LYS A 1 86 ? 3.826 11.207 -6.416 1.00 96.88 86 LYS A O 1
ATOM 709 N N . GLY A 1 87 ? 5.758 10.578 -7.357 1.00 96.31 87 GLY A N 1
ATOM 710 C CA . GLY A 1 87 ? 5.281 10.562 -8.737 1.00 96.31 87 GLY A CA 1
ATOM 711 C C . GLY A 1 87 ? 4.649 9.243 -9.193 1.00 96.31 87 GLY A C 1
ATOM 712 O O . GLY A 1 87 ? 4.236 9.191 -10.356 1.00 96.31 87 GLY A O 1
ATOM 713 N N . ARG A 1 88 ? 4.606 8.215 -8.332 1.00 98.38 88 ARG A N 1
ATOM 714 C CA . ARG A 1 88 ? 4.095 6.863 -8.616 1.00 98.38 88 ARG A CA 1
ATOM 715 C C . ARG A 1 88 ? 2.874 6.546 -7.770 1.00 98.38 88 ARG A C 1
ATOM 717 O O . ARG A 1 88 ? 2.807 6.958 -6.618 1.00 98.38 88 ARG A O 1
ATOM 724 N N . LEU A 1 89 ? 1.974 5.730 -8.314 1.00 98.75 89 LEU A N 1
ATOM 725 C CA . LEU A 1 89 ? 0.948 5.062 -7.515 1.00 98.75 89 LEU A CA 1
ATOM 726 C C . LEU A 1 89 ? 1.573 3.931 -6.689 1.00 98.75 89 LEU A C 1
ATOM 728 O O . LEU A 1 89 ? 2.398 3.165 -7.196 1.00 98.75 89 LEU A O 1
ATOM 732 N N . ILE A 1 90 ? 1.142 3.821 -5.436 1.00 98.81 90 ILE A N 1
ATOM 733 C CA . ILE A 1 90 ? 1.559 2.799 -4.478 1.00 98.81 90 ILE A CA 1
ATOM 734 C C . ILE A 1 90 ? 0.332 1.984 -4.080 1.00 98.81 90 ILE A C 1
ATOM 736 O O . ILE A 1 90 ? -0.469 2.396 -3.243 1.00 98.81 90 ILE A O 1
ATOM 740 N N . GLY A 1 91 ? 0.172 0.821 -4.698 1.00 98.81 91 GLY A N 1
ATOM 741 C CA . GLY A 1 91 ? -0.880 -0.121 -4.355 1.00 98.81 91 GLY A CA 1
ATOM 742 C C . GLY A 1 91 ? -0.560 -0.877 -3.067 1.00 98.81 91 GLY A C 1
ATOM 743 O O . GLY A 1 91 ? 0.568 -1.337 -2.870 1.00 98.81 91 GLY A O 1
ATOM 744 N N . ILE A 1 92 ? -1.565 -1.061 -2.219 1.00 98.88 92 ILE A N 1
ATOM 745 C CA . ILE A 1 92 ? -1.533 -1.986 -1.086 1.00 98.88 92 ILE A CA 1
ATOM 746 C C . ILE A 1 92 ? -2.668 -2.986 -1.293 1.00 98.88 92 ILE A C 1
ATOM 748 O O . ILE A 1 92 ? -3.835 -2.673 -1.063 1.00 98.88 92 ILE A O 1
ATOM 752 N N . PHE A 1 93 ? -2.327 -4.182 -1.761 1.00 98.88 93 PHE A N 1
ATOM 753 C CA . PHE A 1 93 ? -3.286 -5.249 -2.007 1.00 98.88 93 PHE A CA 1
ATOM 754 C C . PHE A 1 93 ? -3.579 -6.011 -0.715 1.00 98.88 93 PHE A C 1
ATOM 756 O O . PHE A 1 93 ? -2.694 -6.667 -0.156 1.00 98.88 93 PHE A O 1
ATOM 763 N N . VAL A 1 94 ? -4.810 -5.908 -0.225 1.00 98.81 94 VAL A N 1
ATOM 764 C CA . VAL A 1 94 ? -5.200 -6.394 1.101 1.00 98.81 94 VAL A CA 1
ATOM 765 C C . VAL A 1 94 ? -6.318 -7.425 1.036 1.00 98.81 94 VAL A C 1
ATOM 767 O O . VAL A 1 94 ? -7.183 -7.390 0.162 1.00 98.81 94 VAL A O 1
ATOM 770 N N . ASP A 1 95 ? -6.308 -8.340 1.998 1.00 98.75 95 ASP A N 1
ATOM 771 C CA . ASP A 1 95 ? -7.392 -9.294 2.236 1.00 98.75 95 ASP A CA 1
ATOM 772 C C . ASP A 1 95 ? -7.459 -9.635 3.729 1.00 98.75 95 ASP A C 1
ATOM 774 O O . ASP A 1 95 ? -6.453 -9.534 4.440 1.00 98.75 95 ASP A O 1
ATOM 778 N N . GLY A 1 96 ? -8.640 -10.027 4.194 1.00 97.69 96 GLY A N 1
ATOM 779 C CA . GLY A 1 96 ? -8.932 -10.313 5.596 1.00 97.69 96 GLY A CA 1
ATOM 780 C C . GL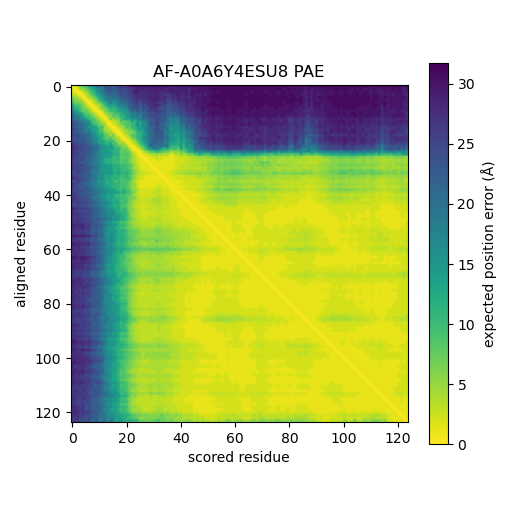Y A 1 96 ? -10.297 -9.783 6.037 1.00 97.69 96 GLY A C 1
ATOM 781 O O . GLY A 1 96 ? -10.836 -8.828 5.472 1.00 97.69 96 GLY A O 1
ATOM 782 N N . ASP A 1 97 ? -10.842 -10.385 7.094 1.00 98.12 97 ASP A N 1
ATOM 783 C CA . ASP A 1 97 ? -12.119 -9.989 7.704 1.00 98.12 97 ASP A CA 1
ATOM 784 C C . ASP A 1 97 ? -11.947 -8.741 8.590 1.00 98.12 97 ASP A C 1
ATOM 786 O O . ASP A 1 97 ? -12.108 -8.776 9.813 1.00 98.12 97 ASP A O 1
ATOM 790 N N . PHE A 1 98 ? -11.539 -7.630 7.973 1.00 98.50 98 PHE A N 1
ATOM 791 C CA . PHE A 1 98 ? -11.256 -6.376 8.666 1.00 98.50 98 PHE A CA 1
ATOM 792 C C . PHE A 1 98 ? -12.507 -5.788 9.316 1.00 98.50 98 PHE A C 1
ATOM 794 O O . PHE A 1 98 ? -13.587 -5.740 8.714 1.00 98.50 98 PHE A O 1
ATOM 801 N N . PHE A 1 99 ? -12.343 -5.254 10.525 1.00 98.50 99 PHE A N 1
ATOM 802 C CA . PHE A 1 99 ? -13.411 -4.504 11.178 1.00 98.50 99 PHE A CA 1
ATOM 803 C C . PHE A 1 99 ? -13.725 -3.210 10.410 1.00 98.50 99 PHE A C 1
ATOM 805 O O . PHE A 1 99 ? -12.828 -2.645 9.783 1.00 98.50 99 PHE A O 1
ATOM 812 N N . PRO A 1 100 ? -14.958 -2.674 10.502 1.00 98.50 100 PRO A N 1
ATOM 813 C CA . PRO A 1 100 ? -15.317 -1.421 9.834 1.00 98.50 100 PRO A CA 1
ATOM 814 C C . PRO A 1 100 ? -14.345 -0.274 10.144 1.00 98.50 100 PRO A C 1
ATOM 816 O O . PRO A 1 100 ? -13.826 0.346 9.226 1.00 98.50 100 PRO A O 1
ATOM 819 N N . GLY A 1 101 ? -13.975 -0.096 11.417 1.00 98.56 101 GLY A N 1
ATOM 820 C CA . GLY A 1 101 ? -13.021 0.942 11.821 1.00 98.56 101 GLY A CA 1
ATOM 821 C C . GLY A 1 101 ? -11.601 0.755 11.270 1.00 98.56 101 GLY A C 1
ATOM 822 O O . GLY A 1 101 ? -10.868 1.729 11.136 1.00 98.56 101 GLY A O 1
ATOM 823 N N . GLN A 1 102 ? -11.209 -0.470 10.910 1.00 98.75 102 GLN A N 1
ATOM 824 C CA . GLN A 1 102 ? -9.928 -0.742 10.251 1.00 98.75 102 GLN A CA 1
ATOM 825 C C . GLN A 1 102 ? -9.982 -0.373 8.764 1.00 98.75 102 GLN A C 1
ATOM 827 O O . GLN A 1 102 ? -8.999 0.121 8.215 1.00 98.75 102 GLN A O 1
ATOM 832 N N . LYS A 1 103 ? -11.141 -0.556 8.117 1.00 98.69 103 LYS A N 1
ATOM 833 C CA . LYS A 1 103 ? -11.377 -0.061 6.753 1.00 98.69 103 LYS A CA 1
ATOM 834 C C . LYS A 1 103 ? -11.388 1.468 6.719 1.00 98.69 103 LYS A C 1
ATOM 836 O O . LYS A 1 103 ? -10.747 2.044 5.848 1.00 98.69 103 LYS A O 1
ATOM 841 N N . ASP A 1 104 ? -12.000 2.111 7.715 1.00 98.75 104 ASP A N 1
ATOM 842 C CA . ASP A 1 104 ? -11.947 3.571 7.871 1.00 98.75 104 ASP A CA 1
ATOM 843 C C . ASP A 1 104 ? -10.499 4.065 8.042 1.00 98.75 104 ASP A C 1
ATOM 845 O O . ASP A 1 104 ? -10.105 5.076 7.461 1.00 98.75 104 ASP A O 1
ATOM 849 N N . ALA A 1 105 ? -9.673 3.326 8.794 1.00 98.75 105 ALA A N 1
ATOM 850 C CA . ALA A 1 105 ? -8.252 3.632 8.953 1.00 98.75 105 ALA A CA 1
ATOM 851 C C . ALA A 1 105 ? -7.469 3.500 7.633 1.00 98.75 105 ALA A C 1
ATOM 853 O O . ALA A 1 105 ? -6.602 4.331 7.353 1.00 98.75 105 ALA A O 1
ATOM 854 N N . PHE A 1 106 ? -7.793 2.509 6.794 1.00 98.75 106 PHE A N 1
ATOM 855 C CA . PHE A 1 106 ? -7.256 2.417 5.433 1.00 98.75 106 PHE A CA 1
ATOM 856 C C . PHE A 1 106 ? -7.689 3.597 4.557 1.00 98.75 106 PHE A C 1
ATOM 858 O O . PHE A 1 106 ? -6.839 4.197 3.904 1.00 98.75 106 PHE A O 1
ATOM 865 N N . SER A 1 107 ? -8.964 3.992 4.587 1.00 98.69 107 SER A N 1
ATOM 866 C CA . SER A 1 107 ? -9.433 5.171 3.846 1.00 98.69 107 SER A CA 1
ATOM 867 C C . SER A 1 107 ? -8.743 6.453 4.316 1.00 98.69 107 SER A C 1
ATOM 869 O O . SER A 1 107 ? -8.385 7.303 3.500 1.00 98.69 107 SER A O 1
ATOM 871 N N . LYS A 1 108 ? -8.480 6.583 5.623 1.00 98.75 108 LYS A N 1
ATOM 872 C CA . LYS A 1 108 ? -7.681 7.692 6.151 1.00 98.75 108 LYS A CA 1
ATOM 873 C C . LYS A 1 108 ? -6.237 7.651 5.635 1.00 98.75 108 LYS A C 1
ATOM 875 O O . LYS A 1 108 ? -5.701 8.700 5.298 1.00 98.75 108 LYS A O 1
ATOM 880 N N . LEU A 1 109 ? -5.617 6.472 5.534 1.00 98.75 109 LEU A N 1
ATOM 881 C CA . LEU A 1 109 ? -4.270 6.328 4.967 1.00 98.75 109 LEU A CA 1
ATOM 882 C C . LEU A 1 109 ? -4.211 6.808 3.506 1.00 98.75 109 LEU A C 1
ATOM 884 O O . LEU A 1 109 ? -3.271 7.508 3.142 1.00 98.75 109 LEU A O 1
ATOM 888 N N . GLU A 1 110 ? -5.207 6.469 2.683 1.00 98.62 110 GLU A N 1
ATOM 889 C CA . GLU A 1 110 ? -5.297 6.951 1.294 1.00 98.62 110 GLU A CA 1
ATOM 890 C C . GLU A 1 110 ? -5.534 8.463 1.201 1.00 98.62 110 GLU A C 1
ATOM 892 O O . GLU A 1 110 ? -5.056 9.105 0.266 1.00 98.62 110 GLU A O 1
ATOM 897 N N . TYR A 1 111 ? -6.269 9.034 2.159 1.00 98.44 111 TYR A N 1
ATOM 898 C CA . TYR A 1 111 ? -6.463 10.479 2.262 1.00 98.44 111 TYR A CA 1
ATOM 899 C C . TYR A 1 111 ? -5.172 11.201 2.674 1.00 98.44 111 TYR A C 1
ATOM 901 O O . TYR A 1 111 ? -4.821 12.221 2.088 1.00 98.44 111 TYR A O 1
ATOM 909 N N . ASP A 1 112 ? -4.450 10.667 3.663 1.00 98.44 112 ASP A N 1
ATOM 910 C CA . ASP A 1 112 ? -3.207 11.258 4.171 1.00 98.44 112 ASP A CA 1
ATOM 911 C C . ASP A 1 112 ? -2.059 11.167 3.143 1.00 98.44 112 ASP A C 1
ATOM 913 O O . ASP A 1 112 ? -1.172 12.023 3.124 1.00 98.44 112 ASP A O 1
ATOM 917 N N . TYR A 1 113 ? -2.068 10.138 2.288 1.00 98.62 113 TYR A N 1
ATOM 918 C CA . TYR A 1 113 ? -1.072 9.910 1.241 1.00 98.62 113 TYR A CA 1
ATOM 919 C C . TYR A 1 113 ? -1.763 9.674 -0.104 1.00 98.62 113 TYR A C 1
ATOM 921 O O . TYR A 1 113 ? -2.079 8.541 -0.465 1.00 98.62 113 TYR A O 1
ATOM 929 N N . GLU A 1 114 ? -1.939 10.745 -0.881 1.00 98.06 114 GLU A N 1
ATOM 930 C CA . GLU A 1 114 ? -2.719 10.744 -2.131 1.00 98.06 114 GLU A CA 1
ATOM 931 C C . GLU A 1 114 ? -2.300 9.665 -3.142 1.00 98.06 114 GLU A C 1
ATOM 933 O O . GLU A 1 114 ? -3.130 9.165 -3.911 1.00 98.06 114 GLU A O 1
ATOM 938 N N . ASN A 1 115 ? -1.016 9.299 -3.153 1.00 98.62 115 ASN A N 1
ATOM 939 C CA . ASN A 1 115 ? -0.462 8.308 -4.066 1.00 98.62 115 ASN A CA 1
ATOM 940 C C . ASN A 1 115 ? -0.598 6.857 -3.575 1.00 98.62 115 ASN A C 1
ATOM 942 O O . ASN A 1 115 ? -0.356 5.941 -4.363 1.00 98.62 115 ASN A O 1
ATOM 946 N N . ILE A 1 116 ? -1.018 6.629 -2.327 1.00 98.88 116 ILE A N 1
ATOM 947 C CA . ILE A 1 116 ? -1.380 5.302 -1.822 1.00 98.88 116 ILE A CA 1
ATOM 948 C C . ILE A 1 116 ? -2.794 4.941 -2.290 1.00 98.88 116 ILE A C 1
ATOM 950 O O . ILE A 1 116 ? -3.706 5.775 -2.284 1.00 98.88 116 ILE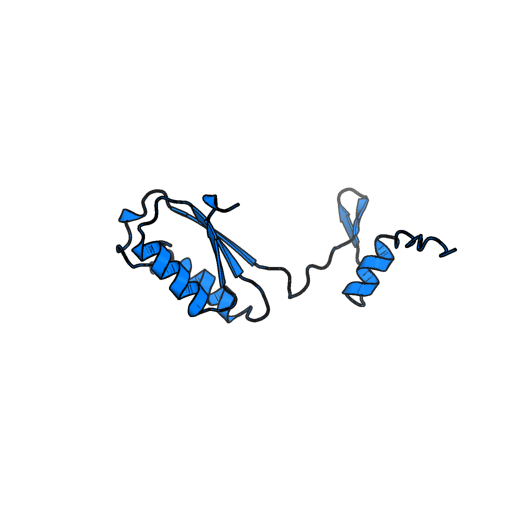 A O 1
ATOM 954 N N . LYS A 1 117 ? -2.965 3.684 -2.715 1.00 98.75 117 LYS A N 1
ATOM 955 C CA . LYS A 1 117 ? -4.258 3.086 -3.065 1.00 98.75 117 LYS A CA 1
ATOM 956 C C . LYS A 1 117 ? -4.408 1.727 -2.396 1.00 98.75 117 LYS A C 1
ATOM 958 O O . LYS A 1 117 ? -3.605 0.826 -2.644 1.00 98.75 117 LYS A O 1
ATOM 963 N N . VAL A 1 118 ? -5.420 1.574 -1.551 1.00 98.75 118 VAL A N 1
ATOM 964 C CA . VAL A 1 118 ? -5.745 0.306 -0.893 1.00 98.75 118 VAL A CA 1
ATOM 965 C C . VAL A 1 118 ? -6.697 -0.468 -1.795 1.00 98.75 118 VAL A C 1
ATOM 967 O O . VAL A 1 118 ? -7.723 0.045 -2.228 1.00 98.75 118 VAL A O 1
ATOM 970 N N . ILE A 1 119 ? -6.335 -1.707 -2.110 1.00 98.81 119 ILE A N 1
ATOM 971 C CA . ILE A 1 119 ? -7.060 -2.547 -3.063 1.00 98.81 119 ILE A CA 1
ATOM 972 C C . ILE A 1 119 ? -7.481 -3.811 -2.325 1.00 98.81 119 ILE A C 1
ATOM 974 O O . ILE A 1 119 ? -6.637 -4.646 -1.997 1.00 98.81 119 ILE A O 1
ATOM 978 N N . TYR A 1 120 ? -8.774 -3.959 -2.051 1.00 98.62 120 TYR A N 1
ATOM 979 C CA . TYR A 1 120 ? -9.296 -5.166 -1.418 1.00 98.62 120 TYR A CA 1
ATOM 980 C C . TYR A 1 120 ? -9.434 -6.279 -2.450 1.00 98.62 120 TYR A C 1
ATOM 982 O O . TYR A 1 120 ? -10.017 -6.082 -3.513 1.00 98.62 120 TYR A O 1
ATOM 990 N N . ARG A 1 121 ? -8.961 -7.483 -2.117 1.00 98.38 121 ARG A N 1
ATOM 991 C CA . ARG A 1 121 ? -9.092 -8.657 -2.993 1.00 98.38 121 ARG A CA 1
ATOM 992 C C . ARG A 1 121 ? -10.539 -8.949 -3.383 1.00 98.38 121 ARG A C 1
ATOM 994 O O . ARG A 1 121 ? -10.772 -9.398 -4.493 1.00 98.38 121 ARG A O 1
ATOM 1001 N N . ASN A 1 122 ? -11.495 -8.704 -2.488 1.00 96.50 122 ASN A N 1
ATOM 1002 C CA . ASN A 1 122 ? -12.919 -8.949 -2.742 1.00 96.50 122 ASN A CA 1
ATOM 1003 C C . ASN A 1 122 ? 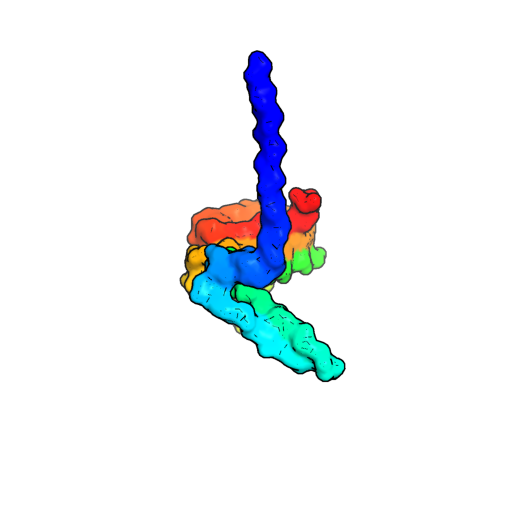-13.553 -7.994 -3.770 1.00 96.50 122 ASN A C 1
ATOM 1005 O O . ASN A 1 122 ? -14.650 -8.293 -4.234 1.00 96.50 122 ASN A O 1
ATOM 1009 N N . ASP A 1 123 ? -12.888 -6.888 -4.114 1.00 96.00 123 ASP A N 1
ATOM 1010 C CA . ASP A 1 123 ? -13.408 -5.870 -5.037 1.00 96.00 123 ASP A CA 1
ATOM 1011 C C . ASP A 1 123 ? -12.814 -5.993 -6.457 1.00 96.00 123 ASP A C 1
ATOM 1013 O O . ASP A 1 123 ? -13.083 -5.150 -7.315 1.00 96.00 123 ASP A O 1
ATOM 1017 N N . ILE A 1 124 ? -11.996 -7.025 -6.700 1.00 92.88 124 ILE A N 1
ATOM 1018 C CA . ILE A 1 124 ? -11.365 -7.358 -7.989 1.00 92.88 124 ILE A CA 1
ATOM 1019 C C . ILE A 1 124 ? -12.018 -8.610 -8.569 1.00 92.88 124 ILE A C 1
ATOM 1021 O O . ILE A 1 124 ? -12.326 -8.593 -9.782 1.00 92.88 124 ILE A O 1
#

Nearest PDB structures (foldseek):
  7ym7-assembly2_B  TM=9.930E-01  e=1.603E-16  Salmonella enterica
  7ym7-assembly1_A  TM=9.970E-01  e=3.058E-16  Salmonella enterica
  5h62-assembly1_A  TM=9.923E-01  e=1.984E-12  Escherichia coli
  6dus-assembly2_B  TM=9.991E-01  e=4.036E-12  Salmonella enterica subsp. enterica serovar Typhimurium str. SL1344
  5h61-assembly1_A  TM=9.854E-01  e=3.118E-12  Escherichia coli

Organism: NCBI:txid192954

pLDDT: mean 87.23, std 20.51, range [35.62, 98.88]

Solvent-accessible surface area (backbone atoms only — not comparable to full-atom values): 7650 Å² total; per-residue (Å²): 140,80,80,82,87,75,75,80,70,75,82,64,53,78,68,54,59,51,37,76,76,65,80,48,82,85,48,71,48,74,59,94,94,40,79,42,76,57,81,85,79,57,82,60,60,62,49,78,48,77,51,73,39,91,60,49,82,83,42,58,66,60,33,60,75,54,63,62,43,94,92,47,41,52,49,57,51,52,52,50,50,48,70,71,41,66,78,21,45,32,38,38,40,32,43,59,86,61,48,71,42,20,52,52,30,46,54,49,49,31,67,78,35,77,42,41,42,79,42,52,62,91,80,112

Secondary structure (DSSP, 8-state):
-PPP---------HHHHHHHHHSSPPPEEEETTEEEEPPP--TTSPEEEEEE-S-GGGS-TTS-SS-B-SS-BHHHHHHHHHHH-TTS-EEEEEES---HHHHHHHHHHHHHSTTEEEEEGGG-

Sequence (124 aa):
MIPPLNRYVPALSKNELVKTVTNRDIQFTSFNGKDYPLCFLDEKTPLLFQWFERNPARFGKNDIPIINTEKNPYLNNIIKAATIEKGRLIGIFVDGDFFPGQKDAFSKLEYDYENIKVIYRNDI

InterPro domains:
  IPR057545 Protein-arginine N-acetylglucosaminyltransferase SseK/NleB [PF24688] (16-124)

Foldseek 3Di:
DDDDPPPPPPPDDPQRVQCVPPVDGWDWDDDPNDIDTDHDDDLANAAEAEDEDACQVVDPLQAQSDDDDPVCRPVVVLVVVLVVSVNYAYEYEYHDPHHPNNVVNVVVVCVVRVRYDYHYPVVD

Mean predicted aligned error: 9.18 Å

Radius of gyration: 21.73 Å; Cα contacts (8 Å, |Δi|>4): 154; chains: 1; bounding box: 45×30×66 Å